Protein AF-A0A0B8PJA6-F1 (afdb_monomer)

pLDDT: mean 89.72, std 10.65, range [57.16, 97.38]

Foldseek 3Di:
DDDDDDDDDADDDADVVGPCPPPDVVNRVVVRVVVVCVVPVVDDDPDDD

Structure (mmCIF, N/CA/C/O backbone):
data_AF-A0A0B8PJA6-F1
#
_entry.id   AF-A0A0B8PJA6-F1
#
loop_
_atom_site.group_PDB
_atom_site.id
_atom_site.type_symbol
_atom_site.label_atom_id
_atom_site.label_alt_id
_atom_site.label_comp_id
_atom_site.label_asym_id
_atom_site.label_entity_id
_atom_site.label_seq_id
_atom_site.pdbx_PDB_ins_code
_atom_site.Cartn_x
_atom_site.Cartn_y
_atom_site.Cartn_z
_atom_site.occupancy
_atom_site.B_iso_or_equiv
_atom_site.auth_seq_id
_atom_site.auth_comp_id
_atom_site.auth_asym_id
_atom_site.auth_atom_id
_atom_site.pdbx_PDB_model_num
ATOM 1 N N . MET A 1 1 ? -8.062 13.262 25.401 1.00 68.94 1 MET A N 1
ATOM 2 C CA . MET A 1 1 ? -8.245 12.613 24.088 1.00 68.94 1 MET A CA 1
ATOM 3 C C . MET A 1 1 ? -6.860 12.428 23.514 1.00 68.94 1 MET A C 1
ATOM 5 O O . MET A 1 1 ? -6.173 13.423 23.326 1.00 68.94 1 MET A O 1
ATOM 9 N N . GLU A 1 2 ? -6.416 11.185 23.384 1.00 86.44 2 GLU A N 1
ATOM 10 C CA . GLU A 1 2 ? -5.071 10.857 22.910 1.00 86.44 2 GLU A CA 1
ATOM 11 C C . GLU A 1 2 ? -5.140 10.503 21.422 1.00 86.44 2 GL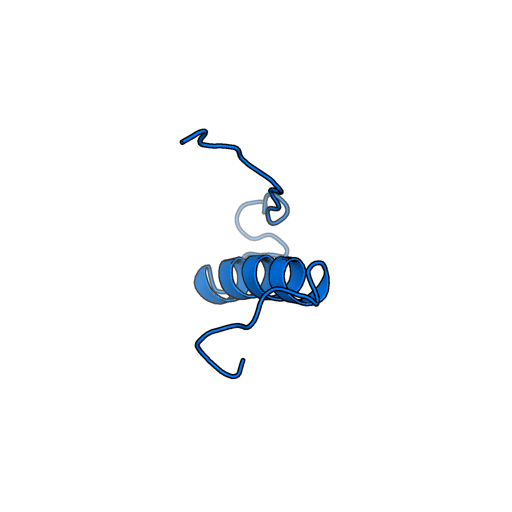U A C 1
ATOM 13 O O . GLU A 1 2 ? -6.133 9.937 20.965 1.00 86.44 2 GLU A O 1
ATOM 18 N N . ILE A 1 3 ? -4.125 10.907 20.662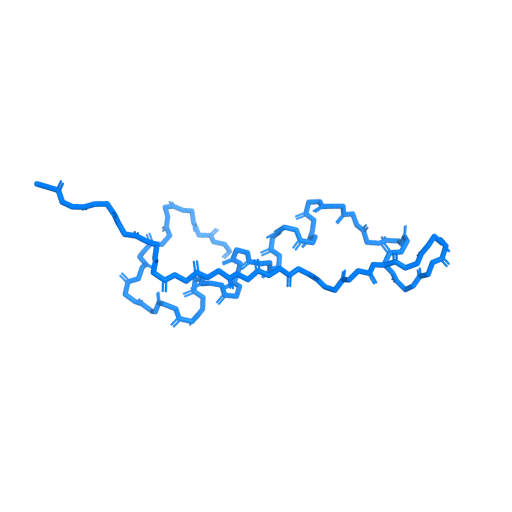 1.00 91.50 3 ILE A N 1
ATOM 19 C CA . ILE A 1 3 ? -4.040 10.665 19.222 1.00 91.50 3 ILE A CA 1
ATOM 20 C C . ILE A 1 3 ? -2.913 9.666 19.011 1.00 91.50 3 ILE A C 1
ATOM 22 O O . ILE A 1 3 ? -1.761 9.949 19.338 1.00 91.50 3 ILE A O 1
ATOM 26 N N . THR A 1 4 ? -3.251 8.514 18.444 1.00 94.19 4 THR A N 1
ATOM 27 C CA . THR A 1 4 ? -2.315 7.405 18.254 1.00 94.19 4 THR A CA 1
ATOM 28 C C . THR A 1 4 ? -2.402 6.891 16.823 1.00 94.19 4 THR A C 1
ATOM 30 O O . THR A 1 4 ? -3.473 6.876 16.216 1.00 94.19 4 THR A O 1
ATOM 33 N N . ILE A 1 5 ? -1.263 6.464 16.277 1.00 92.31 5 ILE A N 1
ATOM 34 C CA . ILE A 1 5 ? -1.192 5.749 15.000 1.00 92.31 5 ILE A CA 1
ATOM 35 C C . ILE A 1 5 ? -1.303 4.253 15.299 1.00 92.31 5 ILE A C 1
ATOM 37 O O . ILE A 1 5 ? -0.495 3.720 16.054 1.00 92.31 5 ILE A O 1
ATOM 41 N N . PHE A 1 6 ? -2.294 3.586 14.708 1.00 89.50 6 PHE A N 1
ATOM 42 C CA . PHE A 1 6 ? -2.568 2.166 14.958 1.00 89.50 6 PHE A CA 1
ATOM 43 C C . PHE A 1 6 ? -1.843 1.226 13.988 1.00 89.50 6 PHE A C 1
ATOM 45 O O . PHE A 1 6 ? -1.347 0.184 14.404 1.00 89.50 6 PHE A O 1
ATOM 52 N N . ASP A 1 7 ? -1.780 1.580 12.701 1.00 92.44 7 ASP A N 1
ATOM 53 C CA . ASP A 1 7 ? -1.139 0.769 11.661 1.00 92.44 7 ASP A CA 1
ATOM 54 C C . ASP A 1 7 ? -0.640 1.652 10.506 1.00 92.44 7 ASP A C 1
ATOM 56 O O . ASP A 1 7 ? -1.071 2.799 10.350 1.00 92.44 7 ASP A O 1
ATOM 60 N N . GLY A 1 8 ? 0.265 1.117 9.688 1.00 93.31 8 GLY A N 1
ATOM 61 C CA . GLY A 1 8 ? 0.824 1.799 8.527 1.00 93.31 8 GLY A CA 1
ATOM 62 C C . GLY A 1 8 ? 1.383 0.815 7.504 1.00 93.31 8 GLY A C 1
ATOM 63 O O . GLY A 1 8 ? 2.230 -0.019 7.819 1.00 93.31 8 GLY A O 1
ATOM 64 N N . VAL A 1 9 ? 0.939 0.940 6.254 1.00 95.62 9 VAL A N 1
ATOM 65 C CA . VAL A 1 9 ? 1.406 0.120 5.127 1.00 95.62 9 VAL A CA 1
ATOM 66 C C . VAL A 1 9 ? 1.755 0.992 3.930 1.00 95.62 9 VAL A C 1
ATOM 68 O O . VAL A 1 9 ? 1.340 2.147 3.830 1.00 95.62 9 VAL A O 1
ATOM 71 N N . ARG A 1 10 ? 2.537 0.430 3.011 1.00 96.81 10 ARG A N 1
ATOM 72 C CA . ARG A 1 10 ? 2.981 1.096 1.787 1.00 96.81 10 ARG A CA 1
ATOM 73 C C . ARG A 1 10 ? 3.176 0.084 0.671 1.00 96.81 10 ARG A C 1
ATOM 75 O O . ARG A 1 10 ? 3.377 -1.102 0.927 1.00 96.81 10 ARG A O 1
ATOM 82 N N . THR A 1 11 ? 3.242 0.579 -0.554 1.00 96.69 11 THR A N 1
ATOM 83 C CA . THR A 1 11 ? 3.711 -0.212 -1.688 1.00 96.69 11 THR A CA 1
ATOM 84 C C . THR A 1 11 ? 5.241 -0.380 -1.672 1.00 96.69 11 THR A C 1
ATOM 86 O O . THR A 1 11 ? 5.965 0.348 -0.971 1.00 96.69 11 THR A O 1
ATOM 89 N N . PRO A 1 12 ? 5.781 -1.358 -2.421 1.00 96.31 12 PRO A N 1
ATOM 90 C CA . PRO A 1 12 ? 7.207 -1.419 -2.723 1.00 96.31 12 PRO A CA 1
ATOM 91 C C . PRO A 1 12 ? 7.668 -0.206 -3.540 1.00 96.31 12 PRO A C 1
ATOM 93 O O . PRO A 1 12 ? 6.894 0.394 -4.282 1.00 96.31 12 PRO A O 1
ATOM 96 N N . PHE A 1 13 ? 8.958 0.116 -3.463 1.00 95.94 13 PHE A N 1
ATOM 97 C CA . PHE A 1 13 ? 9.541 1.144 -4.322 1.00 95.94 13 PHE A CA 1
ATOM 98 C C . PHE A 1 13 ? 9.778 0.592 -5.730 1.00 95.94 13 PHE A C 1
ATOM 100 O O . PHE A 1 13 ? 10.496 -0.393 -5.913 1.00 95.94 13 PHE A O 1
ATOM 107 N N . GLY A 1 14 ? 9.180 1.239 -6.729 1.00 95.25 14 GLY A N 1
ATOM 108 C CA . GLY A 1 14 ? 9.391 0.914 -8.136 1.00 95.25 14 GLY A CA 1
A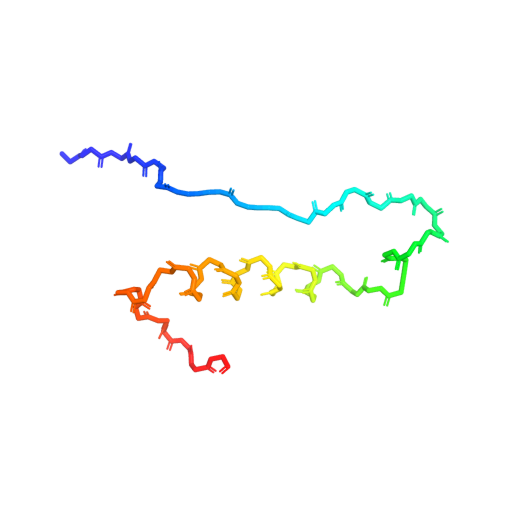TOM 109 C C . GLY A 1 14 ? 10.679 1.530 -8.680 1.00 95.25 14 GLY A C 1
ATOM 110 O O . GLY A 1 14 ? 11.009 2.674 -8.375 1.00 95.25 14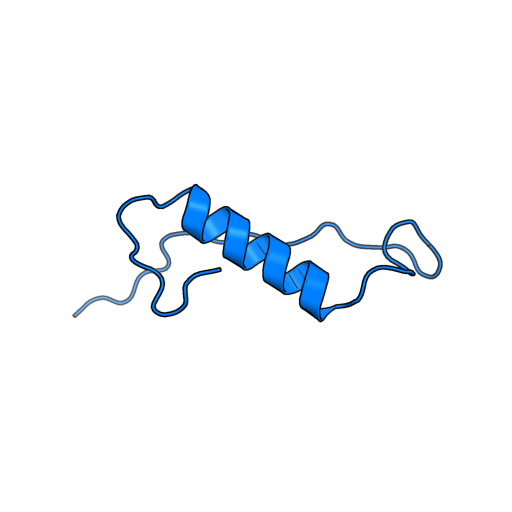 GLY A O 1
ATOM 1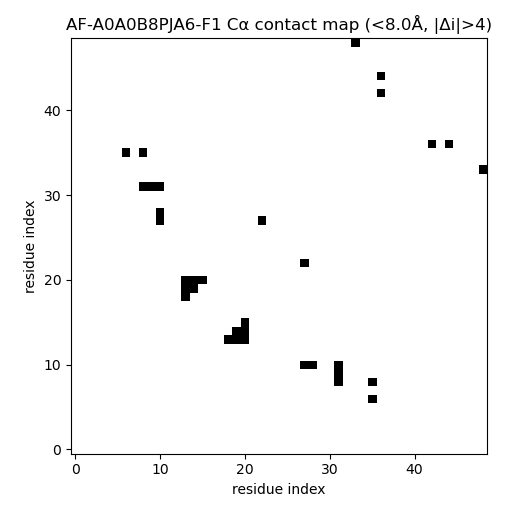11 N N . LYS A 1 15 ? 11.394 0.790 -9.534 1.00 96.94 15 LYS A N 1
ATOM 112 C CA . LYS A 1 15 ? 12.419 1.378 -10.410 1.00 96.94 15 LYS A CA 1
ATOM 113 C C . LYS A 1 15 ? 11.740 2.107 -11.571 1.00 96.94 15 LYS A C 1
ATOM 115 O O . LYS A 1 15 ? 10.673 1.684 -12.017 1.00 96.94 15 LYS A O 1
ATOM 120 N N . HIS A 1 16 ? 12.373 3.158 -12.090 1.00 96.69 16 HIS A N 1
ATOM 121 C CA . HIS A 1 16 ? 11.918 3.809 -13.319 1.00 96.69 16 HIS A CA 1
ATOM 122 C C . HIS A 1 16 ? 11.865 2.788 -14.469 1.00 96.69 16 HIS A C 1
ATOM 124 O O . HIS A 1 16 ? 12.814 2.027 -14.650 1.00 96.69 16 HIS A O 1
ATOM 130 N N . GLY A 1 17 ? 10.738 2.720 -15.186 1.00 96.75 17 GLY A N 1
ATOM 131 C CA . GLY A 1 17 ? 10.494 1.700 -16.217 1.00 96.75 17 GLY A CA 1
ATOM 132 C C . GLY A 1 17 ? 10.399 0.254 -15.697 1.00 96.75 17 GLY A C 1
ATOM 133 O O . GLY A 1 17 ? 10.473 -0.680 -16.487 1.00 96.75 17 GLY A O 1
ATOM 134 N N . GLY A 1 18 ? 10.288 0.049 -14.380 1.00 96.75 18 GLY A N 1
ATOM 135 C CA . GLY A 1 18 ? 10.231 -1.274 -13.758 1.00 96.75 18 GLY A CA 1
ATOM 136 C C . GLY A 1 18 ? 8.822 -1.867 -13.672 1.00 96.75 18 GLY A C 1
ATOM 137 O O . GLY A 1 18 ? 7.882 -1.404 -14.306 1.00 96.75 18 GLY A O 1
ATOM 138 N N . VAL A 1 19 ? 8.663 -2.875 -12.809 1.00 95.94 19 VAL A N 1
ATOM 139 C CA . VAL A 1 19 ? 7.414 -3.650 -12.639 1.00 95.94 19 VAL A CA 1
ATOM 140 C C . VAL A 1 19 ? 6.182 -2.791 -12.323 1.00 95.94 19 VAL A C 1
ATOM 142 O O . VAL A 1 19 ? 5.078 -3.146 -12.712 1.00 95.94 19 VAL A O 1
ATOM 145 N N . LEU A 1 20 ? 6.360 -1.654 -11.649 1.00 96.81 20 LEU A N 1
ATOM 146 C CA . LEU A 1 20 ? 5.266 -0.749 -11.286 1.00 96.81 20 LEU A CA 1
ATOM 147 C C . LEU A 1 20 ? 4.985 0.339 -12.338 1.00 96.81 20 LEU A C 1
ATOM 149 O O . LEU A 1 20 ? 4.088 1.146 -12.130 1.00 96.81 20 LEU A O 1
ATOM 153 N N . ALA A 1 21 ? 5.729 0.389 -13.450 1.00 97.38 21 ALA A N 1
ATOM 154 C CA . ALA A 1 21 ? 5.634 1.480 -14.427 1.00 97.38 21 ALA A CA 1
ATOM 155 C C . ALA A 1 21 ? 4.277 1.557 -15.144 1.00 97.38 21 ALA A C 1
ATOM 157 O O . ALA A 1 21 ? 3.884 2.631 -15.589 1.00 97.38 21 ALA A O 1
ATOM 158 N N . PHE A 1 22 ? 3.570 0.430 -15.246 1.00 96.81 22 PHE A N 1
ATOM 159 C CA . PHE A 1 22 ? 2.254 0.345 -15.885 1.00 96.81 22 PHE A CA 1
ATOM 160 C C . PHE A 1 22 ? 1.093 0.368 -14.887 1.00 96.81 22 PHE A C 1
ATOM 162 O O . PHE A 1 22 ? -0.065 0.397 -15.297 1.00 96.81 22 PHE A O 1
ATOM 169 N N . THR A 1 23 ? 1.382 0.355 -13.586 1.00 96.88 23 THR A N 1
ATOM 170 C CA . THR A 1 23 ? 0.355 0.447 -12.550 1.00 96.88 23 THR A CA 1
ATOM 171 C C . THR A 1 23 ? 0.073 1.915 -12.284 1.00 96.88 23 THR A C 1
ATOM 173 O O . THR A 1 23 ? 1.000 2.703 -12.081 1.00 96.88 23 THR A O 1
ATOM 176 N N . ARG A 1 24 ? -1.202 2.304 -12.252 1.00 96.75 24 ARG A N 1
ATOM 177 C CA 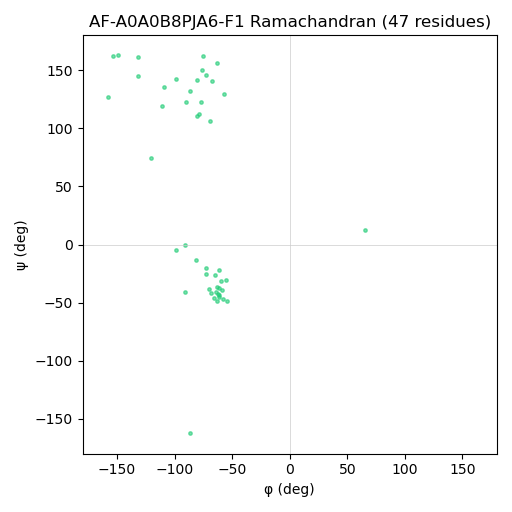. ARG A 1 24 ? -1.535 3.688 -11.934 1.00 96.75 24 ARG A CA 1
ATOM 178 C C . ARG A 1 24 ? -1.303 3.968 -10.440 1.00 96.75 24 ARG A C 1
ATOM 180 O O . ARG A 1 24 ? -1.529 3.086 -9.608 1.00 96.75 24 ARG A O 1
ATOM 187 N N . PRO A 1 25 ? -0.875 5.182 -10.060 1.00 96.00 25 PRO A N 1
ATOM 188 C CA . PRO A 1 25 ? -0.638 5.518 -8.655 1.00 96.00 25 PRO A CA 1
ATOM 189 C C . PRO A 1 25 ? -1.873 5.379 -7.750 1.00 96.00 25 PRO A C 1
ATOM 191 O O . PRO A 1 25 ? -1.743 5.054 -6.572 1.00 96.00 25 PRO A O 1
ATOM 194 N N . ASP A 1 26 ? -3.072 5.603 -8.282 1.00 97.06 26 ASP A N 1
ATOM 195 C CA . ASP A 1 26 ? -4.329 5.419 -7.555 1.00 97.06 26 ASP A CA 1
ATOM 196 C C . ASP A 1 26 ? -4.634 3.944 -7.280 1.00 97.06 26 ASP A C 1
ATOM 198 O O . ASP A 1 26 ? -5.028 3.621 -6.162 1.00 97.06 26 ASP A O 1
ATOM 202 N N . ASP A 1 27 ? -4.346 3.038 -8.219 1.00 97.19 27 ASP A N 1
ATOM 203 C CA . ASP A 1 27 ? -4.453 1.590 -7.983 1.00 97.19 27 ASP A CA 1
ATOM 204 C C . ASP A 1 27 ? -3.468 1.126 -6.893 1.00 97.19 27 ASP A C 1
ATOM 206 O O . ASP A 1 27 ? -3.794 0.280 -6.056 1.00 97.19 27 ASP A O 1
ATOM 210 N N . MET A 1 28 ? -2.267 1.717 -6.855 1.00 97.06 28 MET A N 1
ATOM 211 C CA . MET A 1 28 ? -1.286 1.463 -5.792 1.00 97.06 28 MET A CA 1
ATOM 212 C C . MET A 1 28 ? -1.805 1.896 -4.416 1.00 97.06 28 MET A C 1
ATOM 214 O O . MET A 1 28 ? -1.634 1.173 -3.434 1.00 97.06 28 MET A O 1
ATOM 218 N N . LEU A 1 29 ? -2.451 3.062 -4.331 1.00 95.88 29 LEU A N 1
ATOM 219 C CA . LEU A 1 29 ? -3.064 3.526 -3.088 1.00 95.88 29 LEU A CA 1
ATOM 220 C C . LEU A 1 29 ? -4.278 2.667 -2.707 1.00 95.88 29 LEU A C 1
ATOM 222 O O . LEU A 1 29 ? -4.424 2.301 -1.539 1.00 95.88 29 LEU A O 1
ATOM 226 N N . ALA A 1 30 ? -5.117 2.301 -3.677 1.00 95.44 30 ALA A N 1
ATOM 227 C CA . ALA A 1 30 ? -6.278 1.445 -3.460 1.00 95.44 30 ALA A CA 1
ATOM 228 C C . ALA A 1 30 ? -5.874 0.085 -2.874 1.00 95.44 30 ALA A C 1
ATOM 230 O O . ALA A 1 30 ? -6.530 -0.399 -1.953 1.00 95.44 30 ALA A O 1
ATOM 231 N N . GLN A 1 31 ? -4.755 -0.490 -3.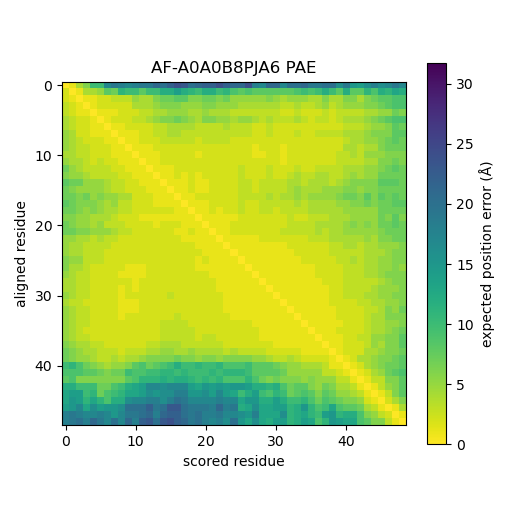329 1.00 95.56 31 GLN A N 1
ATOM 232 C CA . GLN A 1 31 ? -4.156 -1.692 -2.737 1.00 95.56 31 GLN A CA 1
ATOM 233 C C . GLN A 1 31 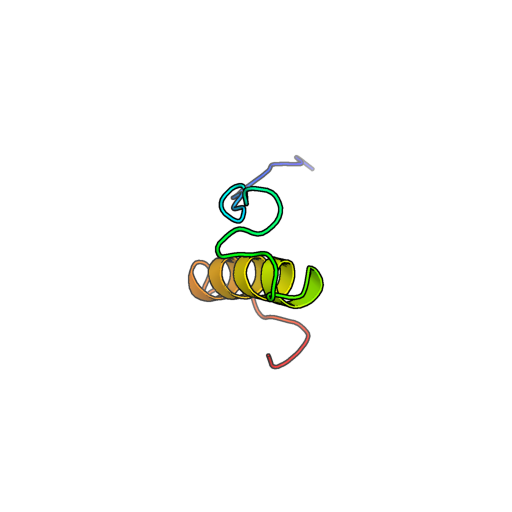? -3.805 -1.512 -1.251 1.00 95.56 31 GLN A C 1
ATOM 235 O O . GLN A 1 31 ? -4.161 -2.367 -0.440 1.00 95.56 31 GLN A O 1
ATOM 240 N N . CYS A 1 32 ? -3.160 -0.404 -0.869 1.00 95.44 32 CYS A N 1
ATOM 241 C CA . CYS A 1 32 ? -2.843 -0.121 0.536 1.00 95.44 32 CYS A CA 1
ATOM 242 C C . CYS A 1 32 ? -4.108 0.003 1.399 1.00 95.44 32 CYS A C 1
ATOM 244 O O . CYS A 1 32 ? -4.171 -0.572 2.486 1.00 95.44 32 CYS A O 1
ATOM 246 N N . ILE A 1 33 ? -5.116 0.735 0.913 1.00 92.81 33 ILE A N 1
ATOM 247 C CA . ILE A 1 33 ? -6.386 0.926 1.629 1.00 92.81 33 ILE A CA 1
ATOM 248 C C . ILE A 1 33 ? -7.104 -0.414 1.791 1.00 92.81 33 ILE A C 1
ATOM 250 O O . ILE A 1 33 ? -7.504 -0.759 2.902 1.00 92.81 33 ILE A O 1
ATOM 254 N N . LYS A 1 34 ? -7.222 -1.185 0.704 1.00 92.00 34 LYS A N 1
ATOM 255 C CA . LYS A 1 34 ? -7.851 -2.507 0.709 1.00 92.00 34 LYS A CA 1
ATOM 256 C C . LYS A 1 34 ? -7.207 -3.417 1.753 1.00 92.00 34 LYS A C 1
ATOM 258 O O . LYS A 1 34 ? -7.918 -3.985 2.573 1.00 92.00 34 LYS A O 1
ATOM 263 N N . TYR A 1 35 ? -5.876 -3.482 1.779 1.00 93.44 35 TYR A N 1
ATOM 264 C CA . TYR A 1 35 ? -5.149 -4.300 2.748 1.00 93.44 35 TYR A CA 1
ATOM 265 C C . TYR A 1 35 ? -5.417 -3.877 4.202 1.00 93.44 35 TYR A C 1
ATOM 267 O O . TYR A 1 35 ? -5.634 -4.730 5.060 1.00 93.44 35 TYR A O 1
ATOM 275 N N . LEU A 1 36 ? -5.435 -2.571 4.499 1.00 92.12 36 LEU A N 1
ATOM 276 C CA . LEU A 1 36 ? -5.725 -2.079 5.853 1.00 92.12 36 LEU A CA 1
ATOM 277 C C . LEU A 1 36 ? -7.147 -2.423 6.310 1.00 92.12 36 LEU A C 1
ATOM 279 O O . LEU A 1 36 ? -7.333 -2.812 7.464 1.00 92.12 36 LEU A O 1
ATOM 283 N N . VAL A 1 37 ? -8.130 -2.294 5.415 1.00 90.50 37 VAL A N 1
ATOM 284 C CA . VAL A 1 37 ? -9.529 -2.651 5.695 1.00 90.50 37 VAL A CA 1
ATOM 285 C C . VAL A 1 37 ? -9.664 -4.159 5.911 1.00 90.50 37 VAL A C 1
ATOM 287 O O . VAL A 1 37 ? -10.257 -4.575 6.900 1.00 90.50 37 VAL A O 1
ATOM 290 N N . GLU A 1 38 ? -9.064 -4.983 5.049 1.00 90.62 38 GLU A N 1
ATOM 291 C CA . GLU A 1 38 ? -9.088 -6.449 5.185 1.00 90.62 38 GLU A CA 1
ATOM 292 C C . GLU A 1 38 ? -8.420 -6.928 6.483 1.00 90.62 38 GLU A C 1
ATOM 294 O O . GLU A 1 38 ? -8.903 -7.862 7.123 1.00 90.62 38 GLU A O 1
ATOM 299 N N . LYS A 1 39 ? -7.333 -6.271 6.904 1.00 91.69 39 LYS A N 1
ATOM 300 C CA . LYS A 1 39 ? -6.623 -6.573 8.156 1.00 91.69 39 LYS A CA 1
ATOM 301 C C . LYS A 1 39 ? -7.395 -6.132 9.407 1.00 91.69 39 LYS A C 1
ATOM 303 O O . LYS A 1 39 ? -7.126 -6.640 10.494 1.00 91.69 39 LYS A O 1
ATOM 308 N N . SER A 1 40 ? -8.342 -5.206 9.261 1.00 88.69 40 SER A N 1
ATOM 309 C CA . SER A 1 40 ? -9.054 -4.562 10.369 1.00 88.69 40 SER A CA 1
ATOM 310 C C . SER A 1 40 ? -10.565 -4.813 10.254 1.00 88.69 40 SER A C 1
ATOM 312 O O . SER A 1 40 ? -11.309 -3.896 9.903 1.00 88.69 40 SER A O 1
ATOM 314 N N . PRO A 1 41 ? -11.046 -6.036 10.554 1.00 80.00 41 PRO A N 1
ATOM 315 C CA . PRO A 1 41 ? -12.426 -6.457 10.280 1.00 80.00 41 PRO A CA 1
ATOM 316 C C . PRO A 1 41 ? -13.496 -5.626 11.007 1.00 80.00 41 PRO A C 1
ATOM 318 O O . PRO A 1 41 ? -14.640 -5.565 10.558 1.00 80.00 41 PRO A O 1
ATOM 321 N N . ASP A 1 42 ? -13.128 -4.958 12.101 1.00 84.50 42 ASP A N 1
ATOM 322 C CA . ASP A 1 42 ? -14.027 -4.097 12.875 1.00 84.50 42 ASP A CA 1
ATOM 323 C C . ASP A 1 42 ? -14.195 -2.692 12.265 1.00 84.50 42 ASP A C 1
ATOM 325 O O . ASP A 1 42 ? -15.108 -1.947 12.638 1.00 84.50 42 ASP A O 1
ATOM 329 N N . ILE A 1 43 ? -13.343 -2.311 11.306 1.00 81.81 43 ILE A N 1
ATOM 330 C CA . ILE A 1 43 ? -13.465 -1.043 10.586 1.00 81.81 43 ILE A CA 1
ATOM 331 C C . ILE A 1 43 ? -14.546 -1.205 9.518 1.00 81.81 43 ILE A C 1
ATOM 333 O O . ILE A 1 43 ? -14.363 -1.907 8.528 1.00 81.81 43 ILE A O 1
ATOM 337 N N . LYS A 1 44 ? -15.677 -0.511 9.686 1.00 76.44 44 LYS A N 1
ATOM 338 C CA . LYS A 1 44 ? -16.709 -0.417 8.646 1.00 76.44 44 LYS A CA 1
ATOM 339 C C . LYS A 1 44 ? -16.311 0.643 7.616 1.00 76.44 44 LYS A C 1
ATOM 341 O O . LYS A 1 44 ? -16.348 1.831 7.950 1.00 76.44 44 LYS A O 1
ATOM 346 N N . PRO A 1 45 ? -15.964 0.267 6.373 1.00 72.44 45 PRO A N 1
ATOM 347 C CA . PRO A 1 45 ? -15.727 1.255 5.338 1.00 72.44 45 PRO A CA 1
ATOM 348 C C . PRO A 1 45 ? -17.040 1.968 4.985 1.00 72.44 45 PRO A C 1
ATOM 350 O O . PRO A 1 45 ? -18.112 1.366 4.930 1.00 72.44 45 PRO A O 1
ATOM 353 N N . ILE A 1 46 ? -16.946 3.277 4.755 1.00 71.62 46 ILE A N 1
ATOM 354 C CA . ILE A 1 46 ? -18.090 4.143 4.414 1.00 71.62 46 ILE A CA 1
ATOM 355 C C . ILE A 1 46 ? -18.566 3.868 2.973 1.00 71.62 46 ILE A C 1
ATOM 357 O O . ILE A 1 46 ? -19.732 4.067 2.641 1.00 71.62 46 ILE A O 1
ATOM 361 N N . LEU A 1 47 ? -17.665 3.368 2.124 1.00 60.44 47 LEU A N 1
ATOM 362 C CA . LEU A 1 47 ? -17.925 2.952 0.749 1.00 60.44 47 LEU A CA 1
ATOM 363 C C . LEU A 1 47 ? -17.833 1.423 0.668 1.00 60.44 47 LEU A C 1
ATOM 365 O O . LEU A 1 47 ? -16.894 0.836 1.203 1.00 60.44 47 LEU A O 1
ATOM 369 N N . LYS A 1 48 ? -18.782 0.772 -0.016 1.00 57.47 48 LYS A N 1
ATOM 370 C CA . LYS A 1 48 ? -18.601 -0.626 -0.434 1.00 57.47 48 LYS A CA 1
ATOM 371 C C . LYS A 1 48 ? -17.515 -0.637 -1.512 1.00 57.47 48 LYS A C 1
ATOM 373 O O . LYS A 1 48 ? -17.769 -0.138 -2.605 1.00 57.47 48 LYS A O 1
ATOM 378 N N . MET A 1 49 ? -16.318 -1.104 -1.154 1.00 57.16 49 MET A N 1
ATOM 379 C CA . MET A 1 49 ? -15.230 -1.370 -2.102 1.00 57.16 49 MET A CA 1
ATOM 380 C C . MET A 1 49 ? -15.559 -2.575 -2.979 1.00 57.16 49 MET A C 1
ATOM 382 O O . MET A 1 49 ? -16.272 -3.480 -2.485 1.00 57.16 49 MET A O 1
#

InterPro domains:
  IPR016039 Thiolase-like [G3DSA:3.40.47.10] (1-47)
  IPR016039 Thiolase-like [SSF53901] (2-40)

Sequence (49 aa):
MEITIFDGVRTPFGKHGGVLAFTRPDDMLAQCIKYLVEKSPDIKPILKM

Radius of gyration: 13.99 Å; Cα contacts (8 Å, |Δi|>4): 17; chains: 1; bounding box: 31×19×40 Å

Solvent-accessible surface area (backbone atoms only — not comparable to full-atom values): 3483 Å² total; per-residue (Å²): 138,87,90,80,88,88,80,87,81,74,77,82,88,65,54,90,87,34,94,49,61,84,54,55,72,66,60,54,48,51,52,44,51,49,51,54,46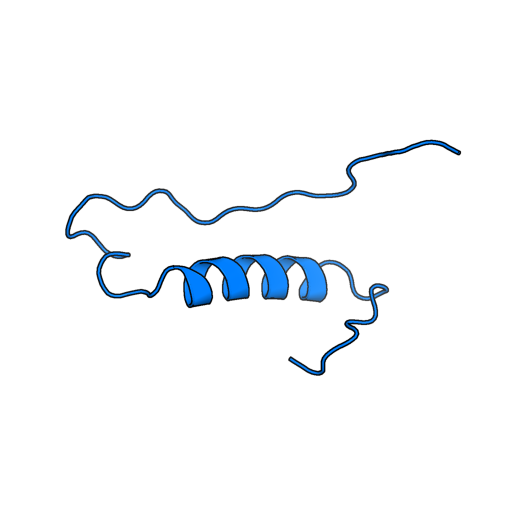,71,75,34,78,86,58,78,68,93,60,91,126

Secondary structure (DSSP, 8-state):
----------PPPPPTTSTTTTS-HHHHHHHHHHHHHHH-TT---SS--

Mean predicted aligned error: 4.82 Å

Organism: NCBI:txid1481914